Protein AF-A0A1H0IPW3-F1 (afdb_monomer_lite)

Sequence (107 aa):
MDVALLVGRWLGLVSPPAPVPVGPPIERIAADVRRIRADIRHTPPGMPAARRRGWSAAYDDVLVAACRALDLEQCLESRLTMVERELERERVERMLVRSGLLVPGAG

Foldseek 3Di:
DDPVVVVCVVVVVDDDPDDDDDDDDLLVLLVQLLVLVVCLVPPDPPPDPVVNVVSLVSNLVSLVVNCVSVVHDADCDPPDDPVRNVVRSVVSVVVCCVVVSDPPPRD

Organism: NCBI:txid1005944

Secondary structure (DSSP, 8-state):
--HHHHHHHHTT-SPPPPPPPPSS-HHHHHHHHHHHHHHHHTPPTT--HHHHHHHHHHHHHHHHHHHHHTT------TTS-HHHHHHHHHHHHHHHHHTTSS-TT--

Structure (mmCIF, N/CA/C/O backbone):
data_AF-A0A1H0IPW3-F1
#
_entry.id   AF-A0A1H0IPW3-F1
#
loop_
_atom_site.group_PDB
_atom_site.id
_atom_site.type_symbol
_atom_site.label_atom_id
_atom_site.label_alt_id
_atom_site.label_comp_id
_atom_site.label_asym_id
_atom_site.label_entity_id
_atom_site.label_seq_id
_atom_site.pdbx_PDB_ins_code
_atom_site.Cartn_x
_atom_site.Cartn_y
_atom_site.Cartn_z
_atom_site.occupancy
_atom_site.B_iso_or_equiv
_atom_site.auth_seq_id
_atom_site.auth_comp_id
_atom_site.auth_asym_id
_atom_site.auth_atom_id
_atom_site.pdbx_PDB_model_num
ATOM 1 N N . MET A 1 1 ? -40.717 18.510 18.819 1.00 57.78 1 MET A N 1
ATOM 2 C CA . MET A 1 1 ? -39.273 18.685 19.081 1.00 57.78 1 MET A CA 1
ATOM 3 C C . MET A 1 1 ? -38.959 17.955 20.368 1.00 57.78 1 MET A C 1
ATOM 5 O O . MET A 1 1 ? -39.643 18.202 21.351 1.00 57.78 1 MET A O 1
ATOM 9 N N . ASP A 1 2 ? -38.039 16.998 20.334 1.00 79.31 2 ASP A N 1
ATOM 10 C CA . ASP A 1 2 ? -37.884 16.023 21.414 1.00 79.31 2 ASP A CA 1
ATOM 11 C C . ASP A 1 2 ? -36.959 16.554 22.522 1.00 79.31 2 ASP A C 1
ATOM 13 O O . ASP A 1 2 ? -35.736 16.611 22.373 1.00 79.31 2 ASP A O 1
ATOM 17 N N . VAL A 1 3 ? -37.562 17.011 23.623 1.00 78.31 3 VAL A N 1
ATOM 18 C CA . VAL A 1 3 ? -36.860 17.585 24.784 1.00 78.31 3 VAL A CA 1
ATOM 19 C C . VAL A 1 3 ? -35.924 16.555 25.430 1.00 78.31 3 VAL A C 1
ATOM 21 O O . VAL A 1 3 ? -34.864 16.925 25.938 1.00 78.31 3 VAL A O 1
ATOM 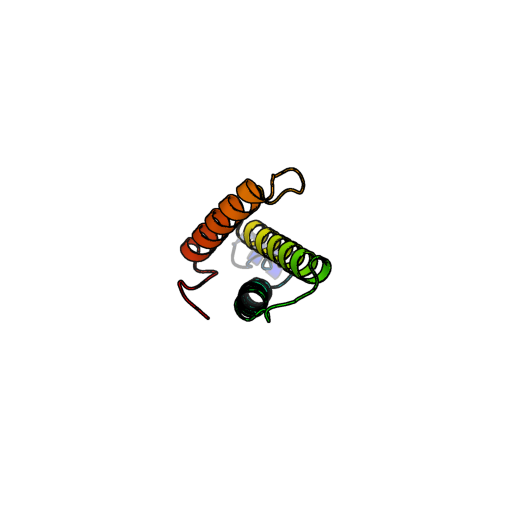24 N N . ALA A 1 4 ? -36.256 15.262 25.346 1.00 79.69 4 ALA A N 1
ATOM 25 C CA . ALA A 1 4 ? -35.443 14.193 25.917 1.00 79.69 4 ALA A CA 1
ATOM 26 C C . ALA A 1 4 ? -34.079 14.067 25.217 1.00 79.69 4 ALA A C 1
ATOM 28 O O . ALA A 1 4 ? -33.061 13.879 25.885 1.00 79.69 4 ALA A O 1
ATOM 29 N N . LEU A 1 5 ? -34.028 14.255 23.892 1.00 73.25 5 LEU A N 1
ATOM 30 C CA . LEU A 1 5 ? -32.773 14.241 23.129 1.00 73.25 5 LEU A CA 1
ATOM 31 C C . LEU A 1 5 ? -31.847 15.402 23.508 1.00 73.25 5 LEU A C 1
ATOM 33 O O . LEU A 1 5 ? -30.632 15.223 23.584 1.00 73.25 5 LEU A O 1
ATOM 37 N N . LEU A 1 6 ? -32.405 16.586 23.772 1.00 74.56 6 LEU A N 1
ATOM 38 C CA . LEU A 1 6 ? -31.627 17.753 24.196 1.00 74.56 6 LEU A CA 1
ATOM 39 C C . LEU A 1 6 ? -31.017 17.552 25.582 1.00 74.56 6 LEU A C 1
ATOM 41 O O . LEU A 1 6 ? -29.820 17.779 25.751 1.00 74.56 6 LEU A O 1
ATOM 45 N N . VAL A 1 7 ? -31.812 17.076 26.543 1.00 83.94 7 VAL A N 1
ATOM 46 C CA . VAL A 1 7 ? -31.326 16.774 27.897 1.00 83.94 7 VAL A CA 1
ATOM 47 C C . VAL A 1 7 ? -30.272 15.669 27.853 1.00 83.94 7 VAL A C 1
ATOM 49 O O . VAL A 1 7 ? -29.207 15.820 28.444 1.00 83.94 7 VAL A O 1
ATOM 52 N N . GLY A 1 8 ? -30.504 14.602 27.084 1.00 80.88 8 GLY A N 1
ATOM 53 C CA . GLY A 1 8 ? -29.532 13.522 26.913 1.00 80.88 8 GLY A CA 1
ATOM 54 C C . GLY A 1 8 ? -28.207 13.991 26.301 1.00 80.88 8 GLY A C 1
ATOM 55 O O . GLY A 1 8 ? -27.142 13.543 26.724 1.00 80.88 8 GLY A O 1
ATOM 56 N N . ARG A 1 9 ? -28.250 14.934 25.352 1.00 80.44 9 ARG A N 1
ATOM 57 C CA . ARG A 1 9 ? -27.051 15.536 24.750 1.00 80.44 9 ARG A CA 1
ATOM 58 C C . ARG A 1 9 ? -26.312 16.457 25.725 1.00 80.44 9 ARG A C 1
ATOM 60 O O . ARG A 1 9 ? -25.087 16.470 25.722 1.00 80.44 9 ARG A O 1
ATOM 67 N N . TRP A 1 10 ? -27.040 17.188 26.569 1.00 80.38 10 TRP A N 1
ATOM 68 C CA . TRP A 1 10 ? -26.462 18.063 27.597 1.00 80.38 10 TRP A CA 1
ATOM 69 C C . TRP A 1 10 ? -25.825 17.275 28.750 1.00 80.38 10 TRP A C 1
ATOM 71 O O . TRP A 1 10 ? -24.790 17.671 29.272 1.00 80.38 10 TRP A O 1
ATOM 81 N N . LEU A 1 11 ? -26.407 16.126 29.104 1.00 88.69 11 LEU A N 1
ATOM 82 C CA . LEU A 1 11 ? -25.889 15.214 30.130 1.00 88.69 11 LEU A CA 1
ATOM 83 C C . LEU A 1 11 ? -24.780 14.273 29.621 1.00 88.69 11 LEU A C 1
ATOM 85 O O . LEU A 1 11 ? -24.287 13.454 30.390 1.00 88.69 11 LEU A O 1
ATOM 89 N N . GLY A 1 12 ? -24.399 14.342 28.339 1.00 80.81 12 GLY A N 1
ATOM 90 C CA . GLY A 1 12 ? -23.390 13.453 27.745 1.00 80.81 12 GLY A CA 1
ATOM 91 C C . GLY A 1 12 ? -23.835 11.992 27.573 1.00 80.81 12 GLY A C 1
ATOM 92 O O . GLY A 1 12 ? -23.006 11.127 27.311 1.00 80.81 12 GLY A O 1
ATOM 93 N N . LEU A 1 13 ? -25.135 11.705 27.704 1.00 85.12 13 LEU A N 1
ATOM 94 C CA . LEU A 1 13 ? -25.716 10.358 27.588 1.00 85.12 13 LEU A CA 1
ATOM 95 C C . LEU A 1 13 ? -26.029 9.964 26.137 1.00 85.12 13 LEU A C 1
ATOM 97 O O . LEU A 1 13 ? -26.205 8.787 25.834 1.00 85.12 13 LEU A O 1
ATOM 101 N N . VAL A 1 14 ? -26.091 10.943 25.233 1.00 84.00 14 VAL A N 1
ATOM 102 C CA . VAL A 1 14 ? -26.207 10.716 23.790 1.00 84.00 14 VAL A CA 1
ATOM 103 C C . VAL A 1 14 ? -24.819 10.865 23.177 1.00 84.00 14 VAL A C 1
ATOM 105 O O . VAL A 1 14 ? -24.321 11.983 23.032 1.00 84.00 14 VAL A O 1
ATOM 108 N N . SER A 1 15 ? -24.194 9.741 22.811 1.00 78.56 15 SER A N 1
ATOM 109 C CA . SER A 1 15 ? -22.955 9.781 22.029 1.00 78.56 15 SER A CA 1
ATOM 110 C C . SER A 1 15 ? -23.214 10.442 20.673 1.00 78.56 15 SER A C 1
ATOM 112 O O . SER A 1 15 ? -24.234 10.151 20.039 1.00 78.56 15 SER A O 1
ATOM 114 N N . PRO A 1 16 ? -22.315 11.325 20.201 1.00 78.75 16 PRO A N 1
ATOM 115 C CA . PRO A 1 16 ? -22.384 11.802 18.831 1.00 78.75 16 PRO A CA 1
ATOM 116 C C . PRO A 1 16 ? -22.290 10.607 17.866 1.00 78.75 16 PRO A C 1
ATOM 118 O O . PRO A 1 16 ? -21.652 9.603 18.198 1.00 78.75 16 PRO A O 1
ATOM 121 N N . PRO A 1 17 ? -22.917 10.687 16.678 1.00 78.88 17 PRO A N 1
ATOM 122 C CA . PRO A 1 17 ? -22.745 9.655 15.665 1.00 78.88 17 PRO A CA 1
ATOM 123 C C . PRO A 1 17 ? -21.252 9.489 15.364 1.00 78.88 17 PRO A C 1
ATOM 125 O O . PRO A 1 17 ? -20.525 10.481 15.257 1.00 78.88 17 PRO A O 1
ATOM 128 N N . ALA A 1 18 ? -20.802 8.238 15.253 1.00 79.75 18 ALA A N 1
ATOM 129 C CA . ALA A 1 18 ? -19.419 7.947 14.904 1.00 79.75 18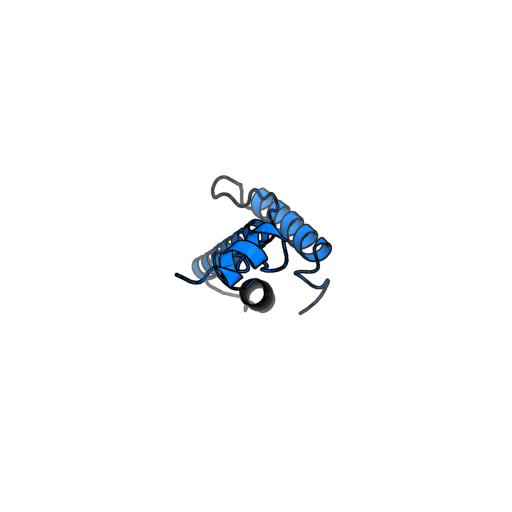 ALA A CA 1
ATOM 130 C C . ALA A 1 18 ? -19.065 8.631 13.569 1.00 79.75 18 ALA A C 1
ATOM 132 O O . ALA A 1 18 ? -19.909 8.676 12.666 1.00 79.75 18 ALA A O 1
ATOM 133 N N . PRO A 1 19 ? -17.846 9.180 13.428 1.00 79.25 19 PRO A N 1
ATOM 134 C CA . PRO A 1 19 ? -17.420 9.773 12.170 1.00 79.25 19 PRO A CA 1
ATOM 135 C C . PRO A 1 19 ? -17.501 8.734 11.047 1.00 79.25 19 PRO A C 1
ATOM 137 O O . PRO A 1 19 ? -17.133 7.573 11.227 1.00 79.25 19 PRO A O 1
ATOM 140 N N . VAL A 1 20 ? -17.993 9.157 9.882 1.00 80.19 20 VAL A N 1
ATOM 141 C CA . VAL A 1 20 ? -18.034 8.300 8.693 1.00 80.19 20 VAL A CA 1
ATOM 142 C C . VAL A 1 20 ? -16.601 8.142 8.173 1.00 80.19 20 VAL A C 1
ATOM 144 O O . VAL A 1 20 ? -15.942 9.160 7.948 1.00 80.19 20 VAL A O 1
ATOM 147 N N . PRO A 1 21 ? -16.103 6.908 7.971 1.00 75.38 21 PRO A N 1
ATOM 148 C CA . PRO A 1 21 ? -14.780 6.689 7.401 1.00 75.38 21 PRO A CA 1
ATOM 149 C C . PRO A 1 21 ? -14.648 7.374 6.038 1.00 75.38 21 PRO A C 1
ATOM 151 O O . PRO A 1 21 ? -15.525 7.250 5.181 1.00 75.38 21 PRO A O 1
ATOM 154 N N . VAL A 1 22 ? -13.545 8.092 5.834 1.00 81.50 22 VAL A N 1
ATOM 155 C CA . VAL A 1 22 ? -13.236 8.740 4.556 1.00 81.50 22 VAL A CA 1
ATOM 156 C C . VAL A 1 22 ? -12.350 7.808 3.735 1.00 81.50 22 VAL A C 1
ATOM 158 O O . VAL A 1 22 ? -11.272 7.422 4.174 1.00 81.50 22 VAL A O 1
ATOM 161 N N . GLY A 1 23 ? -12.793 7.478 2.521 1.00 83.25 23 GLY A N 1
ATOM 162 C CA . GLY A 1 23 ? -12.071 6.585 1.614 1.00 83.25 23 GLY A CA 1
ATOM 163 C C . GLY A 1 23 ? -12.424 5.100 1.785 1.00 83.25 23 GLY A C 1
ATOM 164 O O . GLY A 1 23 ? -13.401 4.758 2.454 1.00 83.25 23 GLY A O 1
ATOM 165 N N . PRO A 1 24 ? -11.689 4.197 1.110 1.00 87.00 24 PRO A N 1
ATOM 166 C CA . PRO A 1 24 ? -11.923 2.762 1.211 1.00 87.00 24 PRO A CA 1
ATOM 167 C C . PRO A 1 24 ? -11.689 2.235 2.637 1.00 87.00 24 PRO A C 1
ATOM 169 O O . PRO A 1 24 ? -10.825 2.762 3.338 1.00 87.00 24 PRO A O 1
ATOM 172 N N . PRO A 1 25 ? -12.374 1.151 3.047 1.00 91.50 25 PRO A N 1
ATOM 173 C CA . PRO A 1 25 ? -12.070 0.464 4.299 1.00 91.50 25 PRO A CA 1
ATOM 174 C C . PRO A 1 25 ? -10.602 0.033 4.356 1.00 91.50 25 PRO A C 1
ATOM 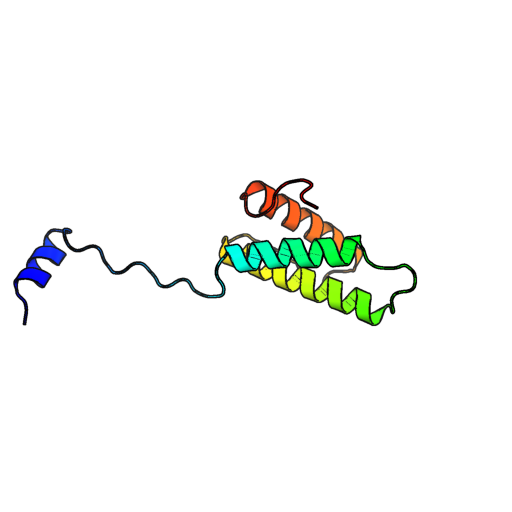176 O O . PRO A 1 25 ? -10.054 -0.456 3.360 1.00 91.50 25 PRO A O 1
ATOM 179 N N . ILE A 1 26 ? -9.976 0.174 5.524 1.00 90.81 26 ILE A N 1
ATOM 180 C CA . ILE A 1 26 ? -8.552 -0.123 5.716 1.00 90.81 26 ILE A CA 1
ATOM 181 C C . ILE A 1 26 ? -8.222 -1.594 5.423 1.00 90.81 26 ILE A C 1
ATOM 183 O O . ILE A 1 26 ? -7.154 -1.910 4.903 1.00 90.81 26 ILE A O 1
ATOM 187 N N . GLU A 1 27 ? -9.173 -2.501 5.644 1.00 92.12 27 GLU A N 1
ATOM 188 C CA . GLU A 1 27 ? -9.057 -3.927 5.343 1.00 92.12 27 GLU A CA 1
ATOM 189 C C . GLU A 1 27 ? -8.955 -4.182 3.837 1.00 92.12 27 GLU A C 1
ATOM 191 O O . GLU A 1 27 ? -8.208 -5.065 3.406 1.00 92.12 27 GLU A O 1
ATOM 196 N N . ARG A 1 28 ? -9.676 -3.390 3.028 1.00 94.44 28 ARG A N 1
ATOM 197 C CA . ARG A 1 28 ? -9.592 -3.453 1.564 1.00 94.44 28 ARG A CA 1
ATOM 198 C C . ARG A 1 28 ? -8.227 -2.973 1.094 1.00 94.44 28 ARG A C 1
ATOM 200 O O . ARG A 1 28 ? -7.604 -3.658 0.291 1.00 94.44 28 ARG A O 1
ATOM 207 N N . ILE A 1 29 ? -7.737 -1.866 1.653 1.00 94.62 29 ILE A N 1
ATOM 208 C CA . ILE A 1 29 ? -6.392 -1.357 1.357 1.00 94.62 29 ILE A CA 1
ATOM 209 C C . ILE A 1 29 ? -5.346 -2.424 1.703 1.00 94.62 29 ILE A C 1
ATOM 211 O O . ILE A 1 29 ? -4.512 -2.762 0.869 1.00 94.62 29 ILE A O 1
ATOM 215 N N . ALA A 1 30 ? -5.427 -3.034 2.889 1.00 93.06 30 ALA A N 1
ATOM 216 C CA . ALA A 1 30 ? -4.506 -4.091 3.298 1.00 93.06 30 ALA A CA 1
ATOM 217 C C . ALA A 1 30 ? -4.560 -5.314 2.362 1.00 93.06 30 ALA A C 1
ATOM 219 O O . ALA A 1 30 ? -3.523 -5.899 2.041 1.00 93.06 30 ALA A O 1
ATOM 220 N N . ALA A 1 31 ? -5.756 -5.708 1.913 1.00 94.25 31 ALA A N 1
ATOM 221 C CA . ALA A 1 31 ? -5.926 -6.787 0.944 1.00 94.25 31 ALA A CA 1
ATOM 222 C C . ALA A 1 31 ? -5.284 -6.450 -0.410 1.00 94.25 31 ALA A C 1
ATOM 224 O O . ALA A 1 31 ? -4.584 -7.294 -0.970 1.00 94.25 31 ALA A O 1
ATOM 225 N N . ASP A 1 32 ? -5.452 -5.219 -0.895 1.00 94.88 32 ASP A N 1
ATOM 226 C CA . ASP A 1 32 ? -4.832 -4.760 -2.136 1.00 94.88 32 ASP A CA 1
ATOM 227 C C . ASP A 1 32 ? -3.304 -4.706 -2.037 1.00 94.88 32 ASP A C 1
ATOM 229 O O . ASP A 1 32 ? -2.631 -5.192 -2.949 1.00 94.88 32 ASP A O 1
ATOM 233 N N . VAL A 1 33 ? -2.742 -4.223 -0.918 1.00 92.69 33 VAL A N 1
ATOM 234 C CA . VAL A 1 33 ? -1.284 -4.238 -0.691 1.00 92.69 33 VAL A CA 1
ATOM 235 C C . VAL A 1 33 ? -0.758 -5.672 -0.795 1.00 92.69 33 VAL A C 1
ATOM 237 O O . VAL A 1 33 ? 0.215 -5.925 -1.505 1.00 92.69 33 VAL A O 1
ATOM 240 N N . ARG A 1 34 ? -1.403 -6.629 -0.108 1.00 91.12 34 ARG A N 1
ATOM 241 C CA . ARG A 1 34 ? -0.988 -8.042 -0.120 1.00 91.12 34 ARG A CA 1
ATOM 242 C C . ARG A 1 34 ? -1.092 -8.656 -1.514 1.00 91.12 34 ARG A C 1
ATOM 244 O O . ARG A 1 34 ? -0.151 -9.319 -1.945 1.00 91.12 34 ARG A O 1
ATOM 251 N N . ARG A 1 35 ? -2.200 -8.408 -2.217 1.00 91.62 35 ARG A N 1
ATOM 252 C CA . ARG A 1 35 ? -2.446 -8.925 -3.568 1.00 91.62 35 ARG A CA 1
ATOM 253 C C . ARG A 1 35 ? -1.398 -8.420 -4.556 1.00 91.62 35 ARG A C 1
ATOM 255 O O . ARG A 1 35 ? -0.729 -9.230 -5.182 1.00 91.62 35 ARG A O 1
ATOM 262 N N . ILE A 1 36 ? -1.196 -7.105 -4.649 1.00 91.69 36 ILE A 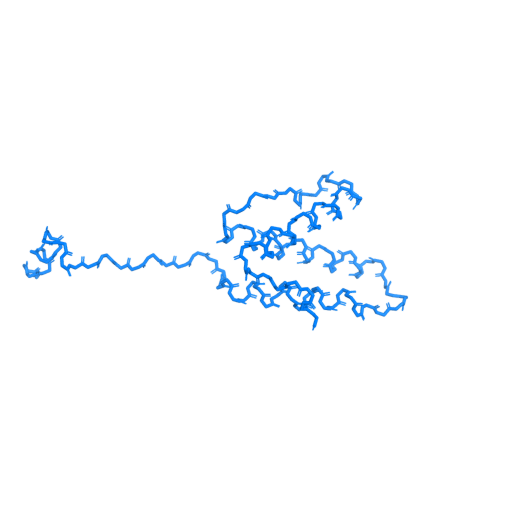N 1
ATOM 263 C CA . ILE A 1 36 ? -0.252 -6.523 -5.617 1.00 91.69 36 ILE A CA 1
ATOM 264 C C . ILE A 1 36 ? 1.186 -6.950 -5.301 1.00 91.69 36 ILE A C 1
ATOM 266 O O . ILE A 1 36 ? 1.949 -7.281 -6.206 1.00 91.69 36 ILE A O 1
ATOM 270 N N . ARG A 1 37 ? 1.558 -7.017 -4.017 1.00 88.25 37 ARG A N 1
ATOM 271 C CA . ARG A 1 37 ? 2.873 -7.525 -3.602 1.00 88.25 37 ARG A CA 1
ATOM 272 C C . ARG A 1 37 ? 3.082 -8.979 -4.030 1.00 88.25 37 ARG A C 1
ATOM 274 O O . ARG A 1 37 ? 4.175 -9.339 -4.467 1.00 88.25 37 ARG A O 1
ATOM 281 N N . ALA A 1 38 ? 2.053 -9.819 -3.915 1.00 88.19 38 ALA A N 1
ATOM 282 C CA . ALA A 1 38 ? 2.095 -11.187 -4.417 1.00 88.19 38 ALA A CA 1
ATOM 283 C C . ALA A 1 38 ? 2.212 -11.221 -5.950 1.00 88.19 38 ALA A C 1
ATOM 285 O O . ALA A 1 38 ? 3.070 -11.942 -6.453 1.00 88.19 38 ALA A O 1
ATOM 286 N N . ASP A 1 39 ? 1.439 -10.410 -6.676 1.00 87.62 39 ASP A N 1
ATOM 287 C CA . ASP A 1 39 ? 1.497 -10.324 -8.142 1.00 87.62 39 ASP A CA 1
ATOM 288 C C . ASP A 1 39 ? 2.910 -9.944 -8.626 1.00 87.62 39 ASP A C 1
ATOM 290 O O . ASP A 1 39 ? 3.466 -10.592 -9.514 1.00 87.62 39 ASP A O 1
ATOM 294 N N . ILE A 1 40 ? 3.543 -8.955 -7.981 1.00 85.81 40 ILE A N 1
ATOM 295 C CA . ILE A 1 40 ? 4.914 -8.527 -8.294 1.00 85.81 40 ILE A CA 1
ATOM 296 C C . ILE A 1 40 ? 5.918 -9.659 -8.037 1.00 85.81 40 ILE A C 1
ATOM 298 O O . ILE A 1 40 ? 6.761 -9.927 -8.896 1.00 85.81 40 ILE A O 1
ATOM 302 N N . ARG A 1 41 ? 5.826 -10.359 -6.899 1.00 85.31 41 ARG A N 1
ATOM 303 C CA . ARG A 1 41 ? 6.745 -11.464 -6.559 1.00 85.31 41 ARG A CA 1
ATOM 304 C C . ARG A 1 41 ? 6.636 -12.659 -7.500 1.00 85.31 41 ARG A C 1
ATOM 30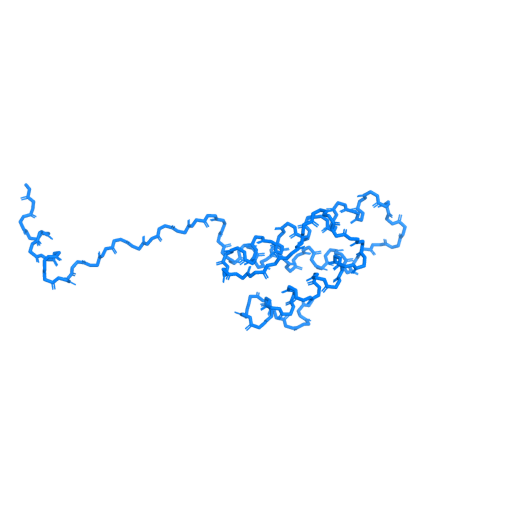6 O O . ARG A 1 41 ? 7.643 -13.303 -7.770 1.00 85.31 41 ARG A O 1
ATOM 313 N N . HIS A 1 42 ? 5.442 -12.932 -8.016 1.00 86.56 42 HIS A N 1
ATOM 314 C CA . HIS A 1 42 ? 5.189 -14.040 -8.938 1.00 86.56 42 HIS A CA 1
ATOM 315 C C . HIS A 1 42 ? 5.241 -13.611 -10.414 1.00 86.56 42 HIS A C 1
ATOM 317 O O . HIS A 1 42 ? 4.763 -14.333 -11.290 1.00 86.56 42 HIS A O 1
ATOM 323 N N . THR A 1 43 ? 5.824 -12.443 -10.711 1.00 81.56 43 THR A N 1
ATOM 324 C CA . THR A 1 43 ? 5.958 -11.944 -12.084 1.00 81.56 43 THR A CA 1
ATOM 325 C C . THR A 1 43 ? 6.741 -12.939 -12.952 1.00 81.56 43 THR A C 1
ATOM 327 O O . THR A 1 43 ? 7.900 -13.225 -12.641 1.00 81.56 43 THR A O 1
ATOM 330 N N . PRO A 1 44 ? 6.186 -13.410 -14.087 1.00 79.06 44 PRO A N 1
ATOM 331 C CA . PRO A 1 44 ? 6.919 -14.276 -14.998 1.00 79.06 44 PRO A CA 1
ATOM 332 C C . PRO A 1 44 ? 8.136 -13.564 -15.610 1.00 79.06 44 PRO A C 1
ATOM 334 O O . PRO A 1 44 ? 8.056 -12.371 -15.949 1.00 79.06 44 PRO A O 1
ATOM 337 N N . PRO A 1 45 ? 9.246 -14.286 -15.848 1.00 82.12 45 PRO A N 1
ATOM 338 C CA . PRO A 1 45 ? 10.343 -13.756 -16.645 1.00 82.12 45 PRO A CA 1
ATOM 339 C C . PRO A 1 45 ? 9.846 -13.359 -18.046 1.00 82.12 45 PRO A C 1
ATOM 341 O O . PRO A 1 45 ? 8.959 -13.988 -18.616 1.00 82.12 45 PRO A O 1
ATOM 344 N N . GLY A 1 46 ? 10.400 -12.276 -18.599 1.00 85.62 46 GLY A N 1
ATOM 345 C CA . GLY A 1 46 ? 10.024 -11.778 -19.931 1.00 85.62 46 GLY A CA 1
ATOM 346 C C . GLY A 1 46 ? 8.814 -10.836 -19.975 1.00 85.62 46 GLY A C 1
ATOM 347 O O . GLY A 1 46 ? 8.432 -10.394 -21.056 1.00 85.62 46 GLY A O 1
ATOM 348 N N . MET A 1 47 ? 8.231 -10.457 -18.830 1.00 85.31 47 MET A N 1
ATOM 349 C CA . MET A 1 47 ? 7.151 -9.462 -18.800 1.00 85.31 47 MET A CA 1
ATOM 350 C C . MET A 1 47 ? 7.551 -8.154 -19.520 1.00 85.31 47 MET A C 1
ATOM 352 O O . MET A 1 47 ? 8.669 -7.666 -19.320 1.00 85.31 47 MET A O 1
ATOM 356 N N . PRO A 1 48 ? 6.657 -7.525 -20.309 1.00 90.62 48 PRO A N 1
ATOM 357 C CA . PRO A 1 48 ? 6.947 -6.234 -20.921 1.00 90.62 48 PRO A CA 1
ATOM 358 C C . PRO A 1 48 ? 7.293 -5.173 -19.872 1.00 90.62 48 PRO A C 1
ATOM 360 O O . PRO A 1 48 ? 6.617 -5.052 -18.848 1.00 90.62 48 PRO A O 1
ATOM 363 N N . ALA A 1 49 ? 8.311 -4.352 -20.145 1.00 88.38 49 ALA A N 1
ATOM 364 C CA . ALA A 1 49 ? 8.755 -3.305 -19.221 1.00 88.38 49 ALA A CA 1
ATOM 365 C C . ALA A 1 49 ? 7.626 -2.330 -18.839 1.00 88.38 49 ALA A C 1
ATOM 367 O O . ALA A 1 49 ? 7.545 -1.907 -17.690 1.00 88.38 49 ALA A O 1
ATOM 368 N N . ALA A 1 50 ? 6.722 -2.022 -19.776 1.00 90.00 50 ALA A N 1
ATOM 369 C CA . ALA A 1 50 ? 5.553 -1.183 -19.517 1.00 90.00 50 ALA A CA 1
ATOM 370 C C . ALA A 1 50 ? 4.609 -1.794 -18.467 1.00 90.00 50 ALA A C 1
ATOM 372 O O . ALA A 1 50 ? 4.136 -1.083 -17.585 1.00 90.00 50 ALA A O 1
ATOM 373 N N . ARG A 1 51 ? 4.388 -3.116 -18.509 1.00 88.25 51 ARG A N 1
ATOM 374 C CA . ARG A 1 51 ? 3.538 -3.809 -17.533 1.00 88.25 51 ARG A CA 1
ATOM 375 C C . ARG A 1 51 ? 4.179 -3.828 -16.147 1.00 88.25 51 ARG A C 1
ATOM 377 O O . ARG A 1 51 ? 3.492 -3.520 -15.181 1.00 88.25 51 ARG A O 1
ATOM 384 N N . ARG A 1 52 ? 5.494 -4.075 -16.061 1.00 86.88 52 ARG A N 1
ATOM 385 C CA . ARG A 1 52 ? 6.236 -3.960 -14.791 1.00 86.88 52 ARG A CA 1
ATOM 386 C C . ARG A 1 52 ? 6.090 -2.569 -14.171 1.00 86.88 52 ARG A C 1
ATOM 388 O O . ARG A 1 52 ? 5.755 -2.466 -13.000 1.00 86.88 52 ARG A O 1
ATOM 395 N N . ARG A 1 53 ? 6.267 -1.505 -14.966 1.00 88.31 53 ARG A N 1
ATOM 396 C CA . ARG A 1 53 ? 6.085 -0.120 -14.492 1.00 88.31 53 ARG A CA 1
ATOM 397 C C . ARG A 1 53 ? 4.661 0.145 -14.006 1.00 88.31 53 ARG A C 1
ATOM 399 O O . ARG A 1 53 ? 4.499 0.786 -12.978 1.00 88.31 53 ARG A O 1
ATOM 406 N N . GLY A 1 54 ? 3.653 -0.363 -14.718 1.00 89.38 54 GLY A N 1
ATOM 407 C CA . GLY A 1 54 ? 2.253 -0.242 -14.308 1.00 89.38 54 GLY A CA 1
ATOM 408 C C . GLY A 1 54 ? 1.977 -0.895 -12.953 1.00 89.38 54 GLY A C 1
ATOM 409 O O . GLY A 1 54 ? 1.307 -0.300 -12.118 1.00 89.38 54 GLY A O 1
ATOM 410 N N . TRP A 1 55 ? 2.540 -2.079 -12.699 1.00 89.19 55 TRP A N 1
ATOM 411 C CA . TRP A 1 55 ? 2.428 -2.738 -11.394 1.00 89.19 55 TRP A CA 1
ATOM 412 C C . TRP A 1 55 ? 3.166 -1.994 -10.287 1.00 89.19 55 TRP A C 1
ATOM 414 O O . TRP A 1 55 ? 2.598 -1.817 -9.216 1.00 89.19 55 TRP A O 1
ATOM 424 N N . SER A 1 56 ? 4.382 -1.502 -10.540 1.00 89.12 56 SER A N 1
ATOM 425 C CA . SER A 1 56 ? 5.098 -0.674 -9.562 1.00 89.12 56 SER A CA 1
ATOM 426 C C . SER A 1 56 ? 4.329 0.603 -9.215 1.00 89.12 56 SER A C 1
ATOM 428 O O . SER A 1 56 ? 4.237 0.940 -8.043 1.00 89.12 56 SER A O 1
ATOM 430 N N . ALA A 1 57 ? 3.735 1.278 -10.205 1.00 91.00 57 ALA A N 1
ATOM 431 C CA . ALA A 1 57 ? 2.918 2.469 -9.971 1.00 91.00 57 ALA A CA 1
ATOM 432 C C . ALA A 1 57 ? 1.659 2.145 -9.150 1.00 91.00 57 ALA A C 1
ATOM 434 O O . ALA A 1 57 ? 1.398 2.799 -8.148 1.00 91.00 57 ALA A O 1
ATOM 435 N N . ALA A 1 58 ? 0.936 1.079 -9.513 1.00 92.31 58 ALA A N 1
ATOM 436 C CA . ALA A 1 58 ? -0.229 0.628 -8.753 1.00 92.31 58 ALA A CA 1
ATOM 437 C C . ALA A 1 58 ? 0.133 0.219 -7.316 1.00 92.31 58 ALA A C 1
ATOM 439 O O . ALA A 1 58 ? -0.670 0.386 -6.398 1.00 92.31 58 ALA A O 1
ATOM 440 N N . TYR A 1 59 ? 1.336 -0.324 -7.114 1.00 93.94 59 TYR A N 1
ATOM 441 C CA . TYR A 1 59 ? 1.818 -0.661 -5.785 1.00 93.94 59 TYR A CA 1
ATOM 442 C C . TYR A 1 59 ? 2.111 0.589 -4.957 1.00 93.94 59 TYR A C 1
ATOM 444 O O . TYR A 1 59 ? 1.623 0.687 -3.833 1.00 93.94 59 TYR A O 1
ATOM 452 N N . ASP A 1 60 ? 2.822 1.565 -5.528 1.00 95.00 60 ASP A N 1
ATOM 453 C CA . ASP A 1 60 ? 3.078 2.855 -4.882 1.00 95.00 60 ASP A CA 1
ATOM 454 C C . ASP A 1 60 ? 1.756 3.557 -4.506 1.00 95.00 60 ASP A C 1
ATOM 456 O O . ASP A 1 60 ? 1.610 4.004 -3.371 1.00 95.00 60 ASP A O 1
ATOM 460 N N . ASP A 1 61 ? 0.755 3.575 -5.395 1.00 94.38 61 ASP A N 1
ATOM 461 C CA . ASP A 1 61 ? -0.561 4.184 -5.134 1.00 94.38 61 ASP A CA 1
ATOM 462 C C . ASP A 1 61 ? -1.264 3.563 -3.917 1.00 94.38 61 ASP A C 1
ATOM 464 O O . ASP A 1 61 ? -1.818 4.262 -3.060 1.00 94.38 61 ASP A O 1
ATOM 468 N N . VAL A 1 62 ? -1.232 2.234 -3.816 1.00 95.31 62 VAL A N 1
ATOM 469 C CA . VAL A 1 62 ? -1.848 1.503 -2.706 1.00 95.31 62 VAL A CA 1
ATOM 470 C C . VAL A 1 62 ? -1.071 1.702 -1.399 1.00 95.31 62 VAL A C 1
ATOM 472 O O . VAL A 1 62 ? -1.687 1.823 -0.337 1.00 95.31 62 VAL A O 1
ATOM 475 N N . LEU A 1 63 ? 0.258 1.814 -1.453 1.00 95.69 63 LEU A N 1
ATOM 476 C CA . LEU A 1 63 ? 1.078 2.161 -0.288 1.00 95.69 63 LEU A CA 1
ATOM 477 C C . LEU A 1 63 ? 0.809 3.595 0.193 1.00 95.69 63 LEU A C 1
ATOM 479 O O . LEU A 1 63 ? 0.667 3.819 1.395 1.00 95.69 63 LEU A O 1
ATOM 483 N N . VAL A 1 64 ? 0.647 4.553 -0.724 1.00 95.44 64 VAL A N 1
ATOM 484 C CA . VAL A 1 64 ? 0.240 5.931 -0.400 1.00 95.44 64 VAL A CA 1
ATOM 485 C C . VAL A 1 64 ? -1.133 5.950 0.270 1.00 95.44 64 VAL A C 1
ATOM 487 O O . VAL A 1 64 ? -1.316 6.639 1.275 1.00 95.44 64 VAL A O 1
ATOM 490 N N . ALA A 1 65 ? -2.100 5.190 -0.250 1.00 94.56 65 ALA A N 1
ATOM 491 C CA . ALA A 1 65 ? -3.428 5.083 0.352 1.00 94.56 65 ALA A CA 1
ATOM 492 C C . ALA A 1 65 ? -3.372 4.500 1.775 1.00 94.56 65 ALA A C 1
ATOM 494 O O . ALA A 1 65 ? -4.032 5.022 2.674 1.00 94.56 65 ALA A O 1
ATOM 495 N N . ALA A 1 66 ? -2.549 3.471 1.994 1.00 95.19 66 ALA A N 1
ATOM 496 C CA . ALA A 1 66 ? -2.326 2.877 3.311 1.00 95.19 66 ALA A CA 1
ATOM 497 C C . ALA A 1 66 ? -1.716 3.876 4.302 1.00 95.19 66 ALA A C 1
ATOM 499 O O . ALA A 1 66 ? -2.212 4.016 5.418 1.00 95.19 66 ALA A O 1
ATOM 500 N N . CYS A 1 67 ? -0.681 4.605 3.883 1.00 95.44 67 CYS A N 1
ATOM 501 C CA . CYS A 1 67 ? -0.067 5.648 4.696 1.00 95.44 67 CYS A CA 1
ATOM 502 C C . CYS A 1 67 ? -1.067 6.749 5.056 1.00 95.44 67 CYS A C 1
ATOM 504 O O . CYS A 1 67 ? -1.176 7.102 6.223 1.00 95.44 67 CYS A O 1
ATOM 506 N N . ARG A 1 68 ? -1.860 7.233 4.092 1.00 93.75 68 ARG A N 1
ATOM 507 C CA . ARG A 1 68 ? -2.897 8.249 4.344 1.00 93.75 68 ARG A CA 1
ATOM 508 C C . ARG A 1 68 ? -3.953 7.782 5.340 1.00 93.75 68 ARG A C 1
ATOM 510 O O . ARG A 1 68 ? -4.340 8.551 6.209 1.00 93.75 68 ARG A O 1
ATOM 517 N N . ALA A 1 69 ? -4.414 6.538 5.229 1.00 93.31 69 ALA A N 1
ATOM 518 C CA . ALA A 1 69 ? -5.429 5.997 6.131 1.00 93.31 69 ALA A CA 1
ATOM 519 C C . ALA A 1 69 ? -4.928 5.830 7.578 1.00 93.31 69 ALA A C 1
ATOM 521 O O . ALA A 1 69 ? -5.735 5.800 8.503 1.00 93.31 69 ALA A O 1
ATOM 522 N N . LEU A 1 70 ? -3.610 5.724 7.769 1.00 93.56 70 LEU A N 1
ATOM 523 C CA . LEU A 1 70 ? -2.955 5.589 9.072 1.00 93.56 70 LEU A CA 1
ATOM 524 C C . LEU A 1 70 ? -2.265 6.875 9.549 1.00 93.56 70 LEU A C 1
ATOM 526 O O . LEU A 1 70 ? -1.580 6.835 10.567 1.00 93.56 70 LEU A O 1
ATOM 530 N N . ASP A 1 71 ? -2.415 7.977 8.812 1.00 93.69 71 ASP A N 1
ATOM 531 C CA . ASP A 1 71 ? -1.733 9.253 9.064 1.00 93.69 71 ASP A CA 1
ATOM 532 C C . ASP A 1 71 ? -0.198 9.115 9.179 1.00 93.69 71 ASP A C 1
ATOM 534 O O . ASP A 1 71 ? 0.457 9.631 10.082 1.00 93.69 71 ASP A O 1
ATOM 538 N N . LEU A 1 72 ? 0.390 8.349 8.256 1.00 95.38 72 LEU A N 1
ATOM 539 C CA . LEU A 1 72 ? 1.826 8.094 8.175 1.00 95.38 72 LEU A CA 1
ATOM 540 C C . LEU A 1 72 ? 2.470 8.889 7.037 1.00 95.38 72 LEU A C 1
ATOM 542 O O . LEU A 1 72 ? 1.986 8.897 5.904 1.00 95.38 72 LEU A O 1
ATOM 546 N N . GLU A 1 73 ? 3.626 9.484 7.316 1.00 95.31 73 GLU A N 1
ATOM 547 C CA . GLU A 1 73 ? 4.395 10.241 6.330 1.00 95.31 73 GLU A CA 1
ATOM 548 C C . GLU A 1 73 ? 5.131 9.331 5.328 1.00 95.31 73 GLU A C 1
ATOM 550 O O . GLU A 1 73 ? 5.791 8.349 5.696 1.00 95.31 73 GLU A O 1
ATOM 555 N N . GLN A 1 74 ? 5.046 9.689 4.045 1.00 94.56 74 GLN A N 1
ATOM 556 C CA . GLN A 1 74 ? 5.660 8.974 2.925 1.00 94.56 74 GLN A CA 1
ATOM 557 C C . GLN A 1 74 ? 6.111 9.940 1.823 1.00 94.56 74 GLN A C 1
ATOM 559 O O . GLN A 1 74 ? 5.529 11.014 1.674 1.00 94.56 74 GLN A O 1
ATOM 564 N N . CYS A 1 75 ? 7.092 9.517 1.024 1.00 93.56 75 CYS A N 1
ATOM 565 C CA . CYS A 1 75 ? 7.692 10.309 -0.052 1.00 93.56 75 CYS A CA 1
ATOM 566 C C . CYS A 1 75 ? 7.665 9.600 -1.419 1.00 93.56 75 CYS A C 1
ATOM 568 O O . CYS A 1 75 ? 8.521 9.873 -2.256 1.00 93.56 75 CYS A O 1
ATOM 570 N N . LEU A 1 76 ? 6.708 8.703 -1.690 1.00 91.31 76 LEU A N 1
ATOM 571 C CA . LEU A 1 76 ? 6.559 7.959 -2.959 1.00 91.31 76 LEU A CA 1
ATOM 572 C C . LEU A 1 76 ? 6.114 8.853 -4.146 1.00 91.31 76 LEU A C 1
ATOM 574 O O . LEU A 1 76 ? 5.326 8.457 -5.004 1.00 91.31 76 LEU A O 1
ATOM 578 N N . GLU A 1 77 ? 6.627 10.078 -4.232 1.00 77.62 77 GLU A N 1
ATOM 579 C CA . GLU A 1 77 ? 6.339 11.057 -5.279 1.00 77.62 77 GLU A CA 1
ATOM 580 C C . GLU A 1 77 ? 7.003 10.701 -6.611 1.00 77.62 77 GLU A C 1
ATOM 582 O O . GLU A 1 77 ? 8.034 10.033 -6.657 1.00 77.62 77 GLU A O 1
ATOM 587 N N . SER A 1 78 ? 6.478 11.213 -7.730 1.00 69.25 78 SER A N 1
ATOM 588 C CA . SER A 1 78 ? 7.018 10.971 -9.081 1.00 69.25 78 SER A CA 1
ATOM 589 C C . SER A 1 78 ? 8.446 11.495 -9.314 1.00 69.25 78 SER A C 1
ATOM 591 O O . SER A 1 78 ? 9.079 11.085 -10.283 1.00 69.25 78 SER A O 1
ATOM 593 N N . ARG A 1 79 ? 8.968 12.366 -8.438 1.00 84.62 79 ARG A N 1
ATOM 594 C CA . ARG A 1 79 ? 10.278 13.025 -8.595 1.00 84.62 79 ARG A CA 1
ATOM 595 C C . ARG A 1 79 ? 11.478 12.181 -8.156 1.00 84.62 79 ARG A C 1
ATOM 597 O O . ARG A 1 79 ? 12.592 12.507 -8.551 1.00 84.62 79 ARG A O 1
ATOM 604 N N . LEU A 1 80 ? 11.263 11.123 -7.372 1.00 87.62 80 LEU A N 1
ATOM 605 C CA . LEU A 1 80 ? 12.343 10.234 -6.936 1.00 87.62 80 LEU A CA 1
ATOM 606 C C . LEU A 1 80 ? 12.942 9.454 -8.110 1.00 87.62 80 LEU A C 1
ATOM 608 O O . LEU A 1 80 ? 12.212 8.970 -8.986 1.00 87.62 80 LEU A O 1
ATOM 612 N N . THR A 1 81 ? 14.261 9.254 -8.079 1.00 91.06 81 THR A N 1
ATOM 613 C CA . THR A 1 81 ? 14.929 8.273 -8.939 1.00 91.06 81 THR A CA 1
ATOM 614 C C . THR A 1 81 ? 14.393 6.864 -8.667 1.00 91.06 81 THR A C 1
ATOM 616 O O . THR A 1 81 ? 13.748 6.590 -7.653 1.00 91.06 81 THR A O 1
ATOM 619 N N . MET A 1 82 ? 14.667 5.925 -9.577 1.00 87.94 82 MET A N 1
ATOM 620 C CA . MET A 1 82 ? 14.220 4.536 -9.422 1.00 87.94 82 MET A CA 1
ATOM 621 C C . MET A 1 82 ? 14.746 3.891 -8.129 1.00 87.94 82 MET A C 1
ATOM 623 O O . MET A 1 82 ? 13.999 3.183 -7.464 1.00 87.94 82 MET A O 1
ATOM 627 N N . VAL A 1 83 ? 16.006 4.156 -7.766 1.00 91.44 83 VAL A N 1
ATOM 628 C CA . VAL A 1 83 ? 16.633 3.584 -6.563 1.00 91.44 83 VAL A CA 1
ATOM 629 C C . VAL A 1 83 ? 16.064 4.217 -5.295 1.00 91.44 83 VAL A C 1
ATOM 631 O O . VAL A 1 83 ? 15.712 3.500 -4.365 1.00 91.44 83 VAL A O 1
ATOM 634 N N . GLU A 1 84 ? 15.916 5.543 -5.264 1.00 94.06 84 GLU A N 1
ATOM 635 C CA . GLU A 1 84 ? 15.315 6.242 -4.119 1.00 94.06 84 GLU A CA 1
ATOM 636 C C . GLU A 1 84 ? 13.876 5.788 -3.874 1.00 94.06 84 GLU A C 1
ATOM 638 O O . GLU A 1 84 ? 13.482 5.575 -2.731 1.00 94.06 84 GLU A O 1
ATOM 643 N N . ARG A 1 85 ? 13.105 5.581 -4.945 1.00 92.94 85 ARG A N 1
ATOM 644 C CA . ARG A 1 85 ? 11.738 5.063 -4.858 1.00 92.94 85 ARG A CA 1
ATOM 645 C C . ARG A 1 85 ? 11.692 3.658 -4.265 1.00 92.94 85 ARG A C 1
ATOM 647 O O . ARG A 1 85 ? 10.814 3.386 -3.456 1.00 92.94 85 ARG A O 1
ATOM 654 N N . GLU A 1 86 ? 12.615 2.777 -4.646 1.00 92.12 86 GLU A N 1
ATOM 655 C CA . GLU A 1 86 ? 12.674 1.424 -4.080 1.00 92.12 86 GLU A CA 1
ATOM 656 C C . GLU A 1 86 ? 13.021 1.457 -2.585 1.00 92.12 86 GLU A C 1
ATOM 658 O O . GLU A 1 86 ? 12.355 0.814 -1.778 1.00 92.12 86 GLU A O 1
ATOM 663 N N . LEU A 1 87 ? 13.998 2.282 -2.195 1.00 95.06 87 LEU A N 1
ATOM 664 C CA . LEU A 1 87 ? 14.360 2.475 -0.787 1.00 95.06 87 LEU A CA 1
ATOM 665 C C . LEU A 1 87 ? 13.198 3.043 0.037 1.00 95.06 87 LEU A C 1
ATOM 667 O O . LEU A 1 87 ? 12.945 2.593 1.159 1.00 95.06 87 LEU A O 1
ATOM 671 N N . GLU A 1 88 ? 12.482 4.021 -0.515 1.00 96.06 88 GLU A N 1
ATOM 672 C CA . GLU A 1 88 ? 11.304 4.595 0.127 1.00 96.06 88 GLU A CA 1
ATOM 673 C C . GLU A 1 88 ? 10.177 3.564 0.244 1.00 96.06 88 GLU A C 1
ATOM 675 O O . GLU A 1 88 ? 9.547 3.461 1.297 1.00 96.06 88 GLU A O 1
ATOM 680 N N . ARG A 1 89 ? 9.968 2.732 -0.781 1.00 95.12 89 ARG A N 1
ATOM 681 C CA . ARG A 1 89 ? 8.996 1.636 -0.740 1.00 95.12 89 ARG A CA 1
ATOM 682 C C . ARG A 1 89 ? 9.310 0.653 0.381 1.00 95.12 89 ARG A C 1
ATOM 684 O O . ARG A 1 89 ? 8.428 0.332 1.174 1.00 95.12 89 ARG A O 1
ATOM 691 N N . GLU A 1 90 ? 10.567 0.240 0.517 1.00 94.75 90 GLU A N 1
ATOM 692 C CA . GLU A 1 90 ? 10.986 -0.613 1.629 1.00 94.75 90 GLU A CA 1
ATOM 693 C C . GLU A 1 90 ? 10.768 0.056 2.995 1.00 94.75 90 GLU A C 1
ATOM 695 O O . GLU A 1 90 ? 10.372 -0.607 3.960 1.00 94.75 90 GLU A O 1
ATOM 700 N N . ARG A 1 91 ? 11.035 1.367 3.109 1.00 96.00 91 ARG A N 1
ATOM 701 C CA . ARG A 1 91 ? 10.790 2.138 4.340 1.00 96.00 91 ARG A CA 1
ATOM 702 C C . ARG A 1 91 ? 9.304 2.140 4.691 1.00 96.00 91 ARG A C 1
ATOM 704 O O . ARG A 1 91 ? 8.962 1.840 5.837 1.00 96.00 91 ARG A O 1
ATOM 711 N N . VAL A 1 92 ? 8.445 2.425 3.715 1.00 96.56 92 VAL A N 1
ATOM 712 C CA . VAL A 1 92 ? 6.987 2.439 3.867 1.00 96.56 92 VAL A CA 1
ATOM 713 C C . VAL A 1 92 ? 6.465 1.051 4.235 1.00 96.56 92 VAL A C 1
ATOM 715 O O . VAL A 1 92 ? 5.735 0.925 5.214 1.00 96.56 92 VAL A O 1
ATOM 718 N N . GLU A 1 93 ? 6.895 -0.012 3.550 1.00 95.25 93 GLU A N 1
ATOM 719 C CA . GLU A 1 93 ? 6.521 -1.388 3.906 1.00 95.25 93 GLU A CA 1
ATOM 720 C C . GLU A 1 93 ? 6.872 -1.709 5.365 1.00 95.25 93 GLU A C 1
ATOM 722 O O . GLU A 1 93 ? 6.046 -2.249 6.103 1.00 95.25 93 GLU A O 1
ATOM 727 N N . ARG A 1 94 ? 8.072 -1.324 5.819 1.00 95.62 94 ARG A N 1
ATOM 728 C CA . ARG A 1 94 ? 8.485 -1.495 7.220 1.00 95.62 94 ARG A CA 1
ATOM 729 C C . ARG A 1 94 ? 7.607 -0.706 8.192 1.0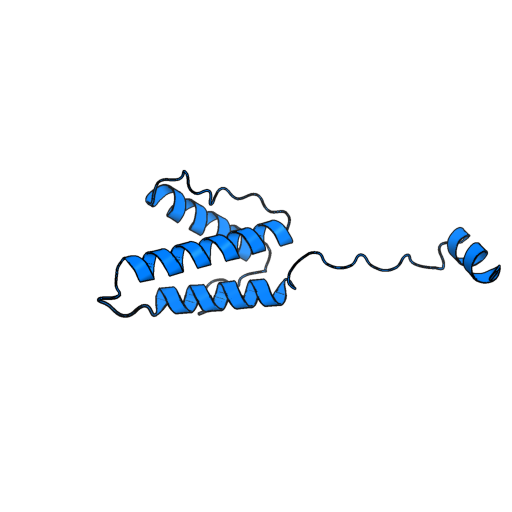0 95.62 94 ARG A C 1
ATOM 731 O O . ARG A 1 94 ? 7.323 -1.207 9.279 1.00 95.62 94 ARG A O 1
ATOM 738 N N . MET A 1 95 ? 7.170 0.500 7.834 1.00 96.94 95 MET A N 1
ATOM 739 C CA . MET A 1 95 ? 6.234 1.277 8.654 1.00 96.94 95 MET A CA 1
ATOM 740 C C . MET A 1 95 ? 4.862 0.608 8.746 1.00 96.94 95 MET A C 1
ATOM 742 O O . MET A 1 95 ? 4.326 0.489 9.844 1.00 96.94 95 MET A O 1
ATOM 746 N N . LEU A 1 96 ? 4.329 0.112 7.628 1.00 95.38 96 LEU A N 1
ATOM 747 C CA . LEU A 1 96 ? 3.040 -0.584 7.593 1.00 95.38 96 LEU A CA 1
ATOM 748 C C . LEU A 1 96 ? 3.073 -1.927 8.338 1.00 95.38 96 LEU A C 1
ATOM 750 O O . LEU A 1 96 ? 2.067 -2.360 8.894 1.00 95.38 96 LEU A O 1
ATOM 754 N N . VAL A 1 97 ? 4.232 -2.587 8.385 1.00 95.06 97 VAL A N 1
ATOM 755 C CA . VAL A 1 97 ? 4.441 -3.747 9.261 1.00 95.06 97 VAL A CA 1
ATOM 756 C C . VAL A 1 97 ? 4.405 -3.333 10.734 1.00 95.06 97 VAL A C 1
ATOM 758 O O . VAL A 1 97 ? 3.741 -3.979 11.539 1.00 95.06 97 VAL A O 1
ATOM 761 N N . ARG A 1 98 ? 5.080 -2.238 11.102 1.00 95.62 98 ARG A N 1
ATOM 762 C CA . ARG A 1 98 ? 5.100 -1.731 12.487 1.00 95.62 98 ARG A CA 1
ATOM 763 C C . ARG A 1 98 ? 3.735 -1.243 12.972 1.00 95.62 98 ARG A C 1
ATOM 765 O O . ARG A 1 98 ? 3.473 -1.332 14.165 1.00 95.62 98 ARG A O 1
ATOM 772 N N . SER A 1 99 ? 2.877 -0.757 12.075 1.00 95.12 99 SER A N 1
ATOM 773 C CA . SER A 1 99 ? 1.493 -0.390 12.401 1.00 95.12 99 SER A CA 1
ATOM 774 C C . SER A 1 99 ? 0.545 -1.591 12.490 1.00 95.12 99 SER A C 1
ATOM 776 O O . SER A 1 99 ? -0.613 -1.425 12.862 1.00 95.12 99 SER A O 1
ATOM 778 N N . GLY A 1 100 ? 1.010 -2.795 12.136 1.00 93.69 100 GLY A N 1
ATOM 779 C CA . GLY A 1 100 ? 0.198 -4.011 12.104 1.00 93.69 100 GLY A CA 1
ATOM 780 C C . GLY A 1 100 ? -0.696 -4.147 10.868 1.00 93.69 100 GLY A C 1
ATOM 781 O O . GLY A 1 100 ? -1.423 -5.132 10.760 1.00 93.69 100 GLY A O 1
ATOM 782 N N . LEU A 1 101 ? -0.639 -3.208 9.913 1.00 92.69 101 LEU A N 1
ATOM 783 C CA . LEU A 1 101 ? -1.418 -3.300 8.673 1.00 92.69 101 LEU A CA 1
ATOM 784 C C . LEU A 1 101 ? -0.911 -4.428 7.763 1.00 92.69 101 LEU A C 1
ATOM 786 O O . LEU A 1 101 ? -1.691 -5.078 7.060 1.00 92.69 101 LEU A O 1
ATOM 790 N N . LEU A 1 102 ? 0.403 -4.658 7.775 1.00 91.12 102 LEU A N 1
ATOM 791 C CA . LEU A 1 102 ? 1.053 -5.753 7.067 1.00 91.12 102 LEU A CA 1
ATOM 792 C C . LEU A 1 102 ? 1.695 -6.731 8.041 1.00 91.12 102 LEU A C 1
ATOM 794 O O . LEU A 1 102 ? 2.236 -6.355 9.076 1.00 91.12 102 LEU A O 1
ATOM 798 N N . VAL A 1 103 ? 1.699 -8.003 7.655 1.00 82.94 103 VAL A N 1
ATOM 799 C CA . VAL A 1 103 ? 2.392 -9.058 8.394 1.00 82.94 103 VAL A CA 1
ATOM 800 C C . VAL A 1 103 ? 3.774 -9.274 7.761 1.00 82.94 103 VAL A C 1
ATOM 802 O O . VAL A 1 103 ? 3.868 -9.358 6.527 1.00 82.94 103 VAL A O 1
ATOM 805 N N . PRO A 1 104 ? 4.857 -9.371 8.559 1.00 74.19 104 PRO A N 1
ATOM 806 C CA . PRO A 1 104 ? 6.168 -9.753 8.049 1.00 74.19 104 PRO A CA 1
ATOM 807 C C . PRO A 1 104 ? 6.074 -11.084 7.304 1.00 74.19 104 PRO A C 1
ATOM 809 O O . PRO A 1 104 ? 5.498 -12.040 7.811 1.00 74.19 104 PRO A O 1
ATOM 812 N N . GLY A 1 105 ? 6.627 -11.156 6.096 1.00 65.50 105 GLY A N 1
ATOM 813 C CA . GLY A 1 105 ? 6.719 -12.426 5.373 1.00 65.50 105 GLY A CA 1
ATOM 814 C C . GLY A 1 105 ? 5.394 -13.063 4.937 1.00 65.50 105 GLY A C 1
ATOM 815 O O . GLY A 1 105 ? 5.449 -14.167 4.412 1.00 65.50 105 GLY A O 1
ATOM 816 N N . ALA A 1 106 ? 4.234 -12.404 5.080 1.00 50.44 106 ALA A N 1
ATOM 817 C CA . ALA A 1 106 ? 2.994 -12.905 4.485 1.00 50.44 106 ALA A CA 1
ATOM 818 C C . ALA A 1 106 ? 3.069 -12.782 2.950 1.00 50.44 106 ALA A C 1
ATOM 820 O O . ALA A 1 106 ? 2.884 -11.709 2.352 1.00 50.44 106 ALA A O 1
ATOM 821 N N . GLY A 1 107 ? 3.466 -13.892 2.340 1.00 47.03 107 GLY A N 1
ATOM 822 C CA . GLY A 1 107 ? 3.087 -14.329 1.005 1.00 47.03 107 GLY A CA 1
ATOM 823 C C . GLY A 1 107 ? 2.073 -15.449 1.147 1.00 47.03 107 GLY A C 1
ATOM 824 O O . GLY A 1 107 ? 2.193 -16.209 2.133 1.00 47.03 107 GLY A O 1
#

Radius of gyration: 20.32 Å; chains: 1; bounding box: 56×33×51 Å

pLDDT: mean 87.38, std 9.14, range [47.03, 96.94]